Protein AF-A0A8X6LV20-F1 (afdb_monomer_lite)

Foldseek 3Di:
DDPLVPDPVDDFLRSLVVVCVVQDDPLNVQDFPDSTNVRSVVSSCVVPVVVVVLLVVLVCQLVPLDPDPDPDPVSVVVNCCSNVVSVD

pLDDT: mean 84.49, std 6.98, range [45.72, 91.5]

Organism: Trichonephila clavata (NCBI:txid2740835)

Secondary structure (DSSP, 8-state):
--TTTT-TTS-HHHHHHHHHHH--GGGGGPPPSSSSHHHHHHHHHHHH--HHHHHHHHHHHHHTPPP-SS--HHHHHHHHHHHHHH--

InterPro domains:
  IPR005312 Domain of unknown function DUF1759 [PF03564] (3-87)

Structure (mmCIF, N/CA/C/O backbone):
data_AF-A0A8X6LV20-F1
#
_entry.id   AF-A0A8X6LV20-F1
#
loop_
_atom_site.group_PDB
_atom_site.id
_atom_site.type_symbol
_atom_site.label_atom_id
_atom_site.label_alt_id
_atom_site.label_comp_id
_atom_site.label_asym_id
_atom_site.label_entity_id
_atom_site.l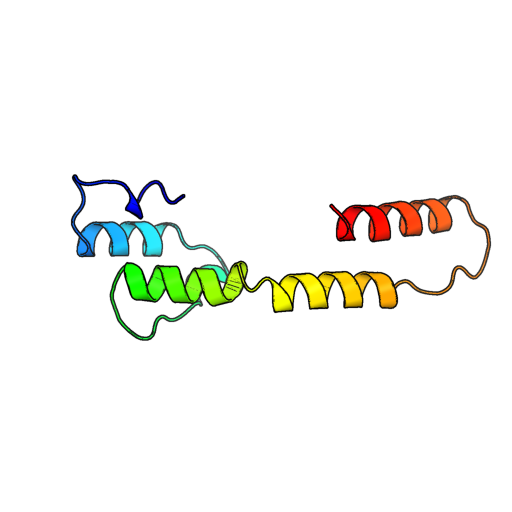abel_seq_id
_atom_site.pdbx_PDB_ins_code
_atom_site.Cartn_x
_atom_site.Cartn_y
_atom_site.Cartn_z
_atom_site.occupancy
_atom_site.B_iso_or_equiv
_atom_site.auth_seq_id
_atom_site.auth_comp_id
_atom_site.auth_asym_id
_atom_site.auth_atom_id
_atom_site.pdbx_PDB_model_num
ATOM 1 N N . MET A 1 1 ? 2.816 10.322 -11.499 1.00 45.72 1 MET A N 1
ATOM 2 C CA . MET A 1 1 ? 3.718 10.833 -12.559 1.00 45.72 1 MET A CA 1
ATOM 3 C C . MET A 1 1 ? 5.149 10.745 -12.039 1.00 45.72 1 MET A C 1
ATOM 5 O O . MET A 1 1 ? 5.451 11.381 -11.040 1.00 45.72 1 MET A O 1
ATOM 9 N N . ASN A 1 2 ? 5.974 9.863 -12.611 1.00 65.31 2 ASN A N 1
ATOM 10 C CA . ASN A 1 2 ? 7.288 9.490 -12.072 1.00 65.31 2 ASN A CA 1
ATOM 11 C C . ASN A 1 2 ? 8.391 10.421 -12.614 1.00 65.31 2 ASN A C 1
ATOM 13 O O . ASN A 1 2 ? 8.590 10.494 -13.826 1.00 65.31 2 ASN A O 1
ATOM 17 N N . VAL A 1 3 ? 9.126 11.097 -11.722 1.00 77.38 3 VAL A N 1
ATOM 18 C CA . VAL A 1 3 ? 10.247 12.000 -12.061 1.00 77.38 3 VAL A CA 1
ATOM 19 C C . VAL A 1 3 ? 11.341 11.277 -12.858 1.00 77.38 3 VAL A C 1
ATOM 21 O O . VAL A 1 3 ? 11.940 11.863 -13.755 1.00 77.38 3 VAL A O 1
ATOM 24 N N . ILE A 1 4 ? 11.565 9.990 -12.576 1.00 80.25 4 ILE A N 1
ATOM 25 C CA . ILE A 1 4 ? 12.568 9.160 -13.256 1.00 80.25 4 ILE A CA 1
ATOM 26 C C . ILE A 1 4 ? 12.079 8.761 -14.658 1.00 80.25 4 ILE A C 1
ATOM 28 O O . ILE A 1 4 ? 12.838 8.823 -15.623 1.00 80.25 4 ILE A O 1
ATOM 32 N N . GLY A 1 5 ? 10.797 8.401 -14.789 1.00 75.81 5 GLY A N 1
ATOM 33 C CA . GLY A 1 5 ? 10.207 7.960 -16.060 1.00 75.81 5 GLY A CA 1
ATOM 34 C C . GLY A 1 5 ? 10.169 9.063 -17.121 1.00 75.81 5 GLY A C 1
ATOM 35 O O . GLY A 1 5 ? 10.508 8.815 -18.278 1.00 75.81 5 GLY A O 1
ATOM 36 N N . ASN A 1 6 ? 9.856 10.292 -16.702 1.00 80.19 6 ASN A N 1
AT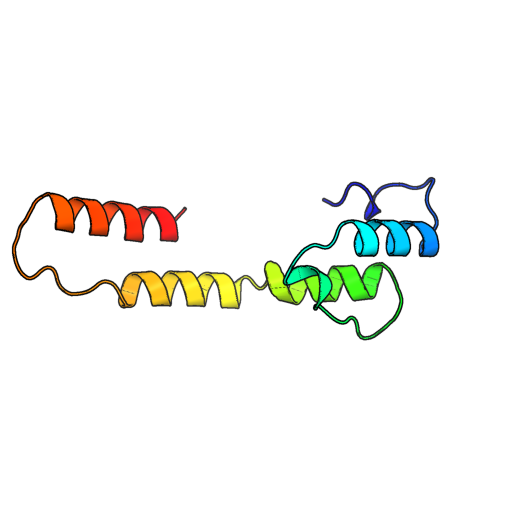OM 37 C CA . ASN A 1 6 ? 9.725 11.457 -17.584 1.00 80.19 6 ASN A CA 1
ATOM 38 C C . ASN A 1 6 ? 11.063 12.107 -17.973 1.00 80.19 6 ASN A C 1
ATOM 40 O O . ASN A 1 6 ? 11.077 13.072 -18.734 1.00 80.19 6 ASN A O 1
ATOM 44 N N . ASN A 1 7 ? 12.186 11.621 -17.442 1.00 84.25 7 ASN A N 1
ATOM 45 C CA . ASN A 1 7 ? 13.493 12.184 -17.745 1.00 84.25 7 ASN A CA 1
ATOM 46 C C . ASN A 1 7 ? 14.002 11.646 -19.093 1.00 84.25 7 ASN A C 1
ATOM 48 O O . ASN A 1 7 ? 14.360 10.472 -19.205 1.00 84.25 7 ASN A O 1
ATOM 52 N N . SER A 1 8 ? 14.025 12.501 -20.118 1.00 83.44 8 SER A N 1
ATOM 53 C CA . SER A 1 8 ? 14.518 12.169 -21.463 1.00 83.44 8 SER A CA 1
ATOM 54 C C . SER A 1 8 ? 16.044 12.086 -21.558 1.00 83.44 8 SER A C 1
ATOM 56 O O . SER A 1 8 ? 16.561 11.583 -22.549 1.00 83.44 8 SER A O 1
ATOM 58 N N . SER A 1 9 ? 16.767 12.576 -20.548 1.00 87.88 9 SER A N 1
ATOM 59 C CA . SER A 1 9 ? 18.233 12.529 -20.488 1.00 87.88 9 SER A CA 1
ATOM 60 C C . SER A 1 9 ? 18.764 11.211 -19.917 1.00 87.88 9 SER A C 1
ATOM 62 O O . SER A 1 9 ? 19.960 10.949 -20.018 1.00 87.88 9 SER A O 1
ATOM 64 N N . LEU A 1 10 ? 17.900 10.394 -19.302 1.00 87.88 10 LEU A N 1
ATOM 65 C CA . LEU A 1 10 ? 18.249 9.076 -18.778 1.00 87.88 10 LEU A CA 1
ATOM 66 C C . LEU A 1 10 ? 17.840 7.983 -19.765 1.00 87.88 10 LEU A C 1
ATOM 68 O O . LEU A 1 10 ? 16.710 7.975 -20.254 1.00 87.88 10 LEU A O 1
ATOM 72 N N . ASN A 1 11 ? 18.733 7.024 -19.996 1.00 87.88 11 ASN A N 1
ATOM 73 C CA . ASN A 1 11 ? 18.383 5.794 -20.704 1.00 87.88 11 ASN A CA 1
ATOM 74 C C . ASN A 1 11 ? 17.671 4.795 -19.771 1.00 87.88 11 ASN A C 1
ATOM 76 O O . ASN A 1 11 ? 17.685 4.944 -18.546 1.00 87.88 11 ASN A O 1
ATOM 80 N N . ASP A 1 12 ? 17.061 3.757 -20.339 1.00 86.50 12 ASP A N 1
ATOM 81 C CA . ASP A 1 12 ? 16.249 2.805 -19.570 1.00 86.50 12 ASP A CA 1
ATOM 82 C C . ASP A 1 12 ? 17.046 2.049 -18.501 1.00 86.50 12 ASP A C 1
ATOM 84 O O . ASP A 1 12 ? 16.539 1.815 -17.404 1.00 86.50 12 ASP A O 1
ATOM 88 N N . THR A 1 13 ? 18.317 1.738 -18.761 1.00 89.44 13 THR A N 1
ATOM 89 C CA . THR A 1 13 ? 19.203 1.090 -17.783 1.00 89.44 13 THR A CA 1
ATOM 90 C C . THR A 1 13 ? 19.486 2.002 -16.588 1.00 89.44 13 THR A C 1
ATOM 92 O O . THR A 1 13 ? 19.443 1.564 -15.440 1.00 89.44 13 THR A O 1
ATOM 95 N N . GLN A 1 14 ? 19.730 3.291 -16.830 1.00 90.56 14 GLN A N 1
ATOM 96 C CA . GLN A 1 14 ? 19.923 4.282 -15.773 1.00 90.56 14 GLN A CA 1
ATOM 97 C C . GLN A 1 14 ? 18.641 4.461 -14.959 1.00 90.56 14 GLN A C 1
ATOM 99 O O . GLN A 1 14 ? 18.694 4.441 -13.730 1.00 90.56 14 GLN A O 1
ATOM 104 N N . LYS A 1 15 ? 17.484 4.573 -15.624 1.00 90.31 15 LYS A N 1
ATOM 105 C CA . LYS A 1 15 ? 16.175 4.656 -14.957 1.00 90.31 15 LYS A CA 1
ATOM 106 C C . LYS A 1 15 ? 15.920 3.442 -14.063 1.00 90.31 15 LYS A C 1
ATOM 108 O O . LYS A 1 15 ? 15.472 3.607 -12.928 1.00 90.31 15 LYS A O 1
ATOM 113 N N . LEU A 1 16 ? 16.262 2.245 -14.542 1.00 90.25 16 LEU A N 1
ATOM 114 C CA . LEU A 1 16 ? 16.159 0.997 -13.788 1.00 90.25 16 LEU A CA 1
ATOM 115 C C . LEU A 1 16 ? 17.073 0.980 -12.552 1.00 90.25 16 LEU A C 1
ATOM 117 O O . LEU A 1 16 ? 16.629 0.627 -11.461 1.00 90.25 16 LEU A O 1
ATOM 121 N N . CYS A 1 17 ? 18.331 1.403 -12.686 1.00 89.94 17 CYS A N 1
ATOM 122 C CA . CYS A 1 17 ? 19.241 1.520 -11.544 1.00 89.94 17 CYS A CA 1
ATOM 123 C C . CYS A 1 17 ? 18.715 2.506 -10.493 1.00 89.94 17 CYS A C 1
ATOM 125 O O . CYS A 1 17 ? 18.716 2.196 -9.300 1.00 89.94 17 CYS A O 1
ATOM 127 N N . TYR A 1 18 ? 18.216 3.667 -10.925 1.00 90.56 18 TYR A N 1
ATOM 128 C CA . TYR A 1 18 ? 17.661 4.661 -10.011 1.00 90.56 18 TYR A CA 1
ATOM 129 C C . TYR A 1 18 ? 16.449 4.133 -9.252 1.00 90.56 18 TYR A C 1
ATOM 131 O O . TYR A 1 18 ? 16.422 4.239 -8.026 1.00 90.56 18 TYR A O 1
ATOM 139 N N . ILE A 1 19 ? 15.471 3.533 -9.940 1.00 88.50 19 ILE A N 1
ATOM 140 C CA . ILE A 1 19 ? 14.281 3.021 -9.256 1.00 88.50 19 ILE A CA 1
ATOM 141 C C . ILE A 1 19 ?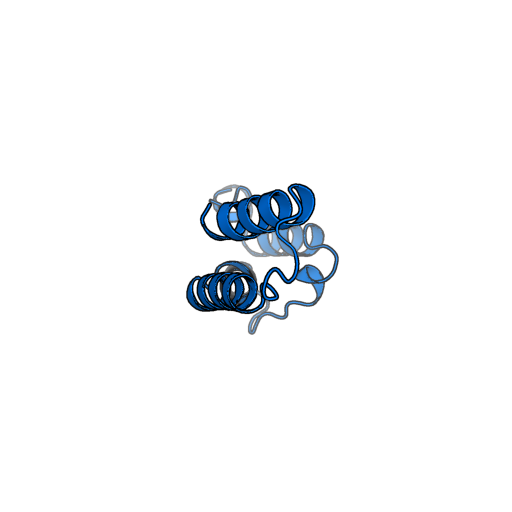 14.651 1.901 -8.279 1.00 88.50 19 ILE A C 1
ATOM 143 O O . ILE A 1 19 ? 14.243 1.981 -7.128 1.00 88.50 19 ILE A O 1
ATOM 147 N N . LYS A 1 20 ? 15.519 0.950 -8.660 1.00 88.62 20 LYS A N 1
ATOM 148 C CA . LYS A 1 20 ? 15.998 -0.110 -7.755 1.00 88.62 20 LYS A CA 1
ATOM 149 C C . LYS A 1 20 ? 16.666 0.454 -6.501 1.00 88.62 20 LYS A C 1
ATOM 151 O O . LYS A 1 20 ? 16.406 -0.032 -5.408 1.00 88.62 20 LYS A O 1
ATOM 156 N N . SER A 1 21 ? 17.480 1.502 -6.645 1.00 89.00 21 SER A N 1
ATOM 157 C CA . SER A 1 21 ? 18.135 2.164 -5.506 1.00 89.00 21 SER A CA 1
ATOM 158 C C . SER A 1 21 ? 17.171 2.945 -4.603 1.00 89.00 21 SER A C 1
ATOM 160 O O . SER A 1 21 ? 17.463 3.165 -3.428 1.00 89.00 21 SER A O 1
ATOM 162 N N . ALA A 1 22 ? 16.028 3.377 -5.142 1.00 87.88 22 ALA A N 1
ATOM 163 C CA . ALA A 1 22 ? 15.015 4.130 -4.410 1.00 87.88 22 ALA A CA 1
ATOM 164 C C . ALA A 1 22 ? 14.033 3.229 -3.640 1.00 87.88 22 ALA A C 1
ATOM 166 O O . ALA A 1 22 ? 13.388 3.709 -2.704 1.00 87.88 22 ALA A O 1
ATOM 167 N N . LEU A 1 23 ? 13.915 1.948 -4.012 1.00 88.50 23 LEU A N 1
ATOM 168 C CA . LEU A 1 23 ? 13.066 0.979 -3.318 1.00 88.50 23 LEU A CA 1
ATOM 169 C C . LEU A 1 23 ? 13.617 0.682 -1.918 1.00 88.50 23 LEU A C 1
ATOM 171 O O . LEU A 1 23 ? 14.810 0.450 -1.732 1.00 88.50 23 LEU A O 1
ATOM 175 N N . LYS A 1 24 ? 12.730 0.685 -0.921 1.00 87.19 24 LYS A N 1
ATOM 176 C CA . LYS A 1 24 ? 13.051 0.424 0.488 1.00 87.19 24 LYS A CA 1
ATOM 177 C C . LYS A 1 24 ? 12.064 -0.583 1.071 1.00 87.19 24 LYS A C 1
ATOM 179 O O . LYS A 1 24 ? 10.899 -0.583 0.676 1.00 87.19 24 LYS A O 1
ATOM 184 N N . ASN A 1 25 ? 12.509 -1.351 2.066 1.00 87.12 25 ASN A N 1
ATOM 185 C CA . ASN A 1 25 ? 11.683 -2.307 2.814 1.00 87.12 25 ASN A CA 1
ATOM 186 C C . ASN A 1 25 ? 10.931 -3.266 1.868 1.00 87.12 25 ASN A C 1
ATOM 188 O O . ASN A 1 25 ? 11.531 -3.818 0.951 1.00 87.12 25 ASN A O 1
ATOM 192 N N . ASP A 1 26 ? 9.620 -3.426 2.047 1.00 79.69 26 ASP A N 1
ATOM 193 C CA . ASP A 1 26 ? 8.785 -4.337 1.255 1.00 79.69 26 ASP A CA 1
ATOM 194 C C . ASP A 1 26 ? 8.819 -4.030 -0.246 1.00 79.69 26 ASP A C 1
ATOM 196 O O . ASP A 1 26 ? 8.733 -4.935 -1.073 1.00 79.69 26 ASP A O 1
ATOM 200 N N . ALA A 1 27 ? 9.036 -2.765 -0.617 1.00 83.00 27 ALA A N 1
ATOM 201 C CA . ALA A 1 27 ? 9.089 -2.373 -2.017 1.00 83.00 27 ALA A CA 1
ATOM 202 C C . ALA A 1 27 ? 10.319 -2.949 -2.740 1.00 83.00 27 ALA A C 1
ATOM 204 O O . ALA A 1 27 ? 10.261 -3.166 -3.946 1.00 83.00 27 ALA A O 1
ATOM 205 N N . SER A 1 28 ? 11.425 -3.226 -2.031 1.00 84.94 28 SER A N 1
ATOM 206 C CA . SER A 1 28 ? 12.622 -3.833 -2.636 1.00 84.94 28 SER A CA 1
ATOM 207 C C . SER A 1 28 ? 12.506 -5.348 -2.821 1.00 84.94 28 SER A C 1
ATOM 209 O O . SER A 1 28 ? 13.373 -5.945 -3.453 1.00 84.94 28 SER A O 1
ATOM 211 N N . LEU A 1 29 ? 11.467 -5.973 -2.260 1.00 85.50 29 LEU A N 1
ATOM 212 C CA . LEU A 1 29 ? 11.181 -7.401 -2.424 1.00 85.50 29 LEU A CA 1
ATOM 213 C C . LEU A 1 29 ? 10.320 -7.682 -3.664 1.00 85.50 29 LEU A C 1
ATOM 215 O O . LEU A 1 29 ? 10.182 -8.838 -4.061 1.00 85.50 29 LEU A O 1
ATOM 219 N N . ILE A 1 30 ? 9.750 -6.641 -4.279 1.00 85.19 30 ILE A N 1
ATOM 220 C CA . ILE A 1 30 ? 8.911 -6.769 -5.470 1.00 85.19 30 ILE A CA 1
ATOM 221 C C . ILE A 1 30 ? 9.783 -7.185 -6.652 1.00 85.19 30 ILE A C 1
ATOM 223 O O . ILE A 1 30 ? 10.707 -6.475 -7.052 1.00 85.19 30 ILE A O 1
ATOM 227 N N . GLN A 1 31 ? 9.472 -8.354 -7.205 1.00 82.00 31 GLN A N 1
ATOM 228 C CA . GLN A 1 31 ? 10.122 -8.888 -8.393 1.00 82.00 31 GLN A CA 1
ATOM 229 C C . GLN A 1 31 ? 9.338 -8.487 -9.641 1.00 82.00 31 GLN A C 1
ATOM 231 O O . GLN A 1 31 ? 8.108 -8.487 -9.642 1.00 82.00 31 GLN A O 1
ATOM 236 N N . SER A 1 32 ? 10.067 -8.144 -10.697 1.00 85.12 32 SER A N 1
ATOM 237 C CA . SER A 1 32 ? 9.517 -7.906 -12.027 1.00 85.12 32 SER A CA 1
ATOM 238 C C . SER A 1 32 ? 9.801 -9.093 -12.938 1.00 85.12 32 SER A C 1
ATOM 240 O O . SER A 1 32 ? 10.833 -9.750 -12.803 1.00 85.12 32 SER A O 1
ATOM 242 N N . ASP A 1 33 ? 8.905 -9.347 -13.891 1.00 80.88 33 ASP A N 1
ATOM 243 C CA . ASP A 1 33 ? 9.052 -10.456 -14.842 1.00 80.88 33 ASP A CA 1
ATOM 244 C C . ASP A 1 33 ? 10.260 -10.270 -15.768 1.00 80.88 33 ASP A C 1
ATOM 246 O O . ASP A 1 33 ? 10.853 -11.239 -16.239 1.00 80.88 33 ASP A O 1
ATOM 250 N N . GLN A 1 34 ? 10.611 -9.013 -16.056 1.00 85.88 34 GLN A N 1
ATOM 251 C CA . GLN A 1 34 ? 11.744 -8.635 -16.895 1.00 85.88 34 GLN A CA 1
ATOM 252 C C . GLN A 1 34 ? 12.633 -7.628 -16.170 1.00 85.88 34 GLN A C 1
ATOM 254 O O . GLN A 1 34 ? 12.148 -6.796 -15.397 1.00 85.88 34 GLN A O 1
ATOM 259 N N . ASP A 1 35 ? 13.931 -7.640 -16.483 1.00 86.75 35 ASP A N 1
ATOM 260 C CA . ASP A 1 35 ?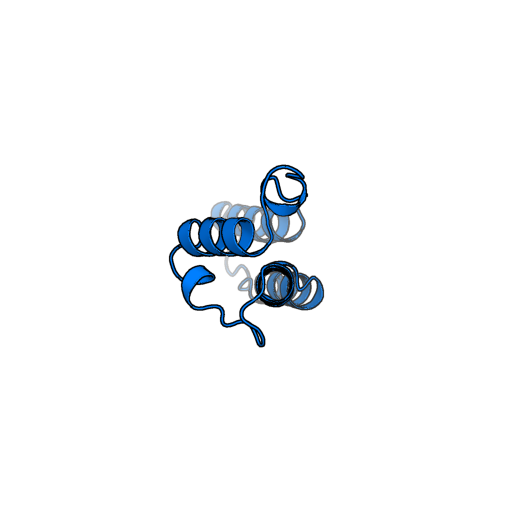 14.891 -6.662 -15.962 1.00 86.75 35 ASP A CA 1
ATOM 261 C C . ASP A 1 35 ? 14.830 -5.343 -16.750 1.00 86.75 35 ASP A C 1
ATOM 263 O O . ASP A 1 35 ? 15.773 -4.932 -17.424 1.00 86.75 35 ASP A O 1
ATOM 267 N N . SER A 1 36 ? 13.665 -4.696 -16.718 1.00 90.62 36 SER A N 1
ATOM 268 C CA . SER A 1 36 ? 13.401 -3.432 -17.405 1.00 90.62 36 SER A CA 1
ATOM 269 C C . SER A 1 36 ? 12.706 -2.444 -16.480 1.00 90.62 36 SER A C 1
ATOM 271 O O . SER A 1 36 ? 11.981 -2.825 -15.558 1.00 90.62 36 SER A O 1
ATOM 273 N N . PHE A 1 37 ? 12.922 -1.152 -16.738 1.00 87.94 37 PHE A N 1
ATOM 274 C CA . PHE A 1 37 ? 12.269 -0.088 -15.979 1.00 87.94 37 PHE A CA 1
ATOM 275 C C . PHE A 1 37 ? 10.743 -0.222 -16.036 1.00 87.94 37 PHE A C 1
ATOM 277 O O . PHE A 1 37 ? 10.098 -0.158 -14.995 1.00 87.94 37 PHE A O 1
ATOM 284 N N . GLU A 1 38 ? 10.191 -0.483 -17.223 1.00 89.38 38 GLU A N 1
ATOM 285 C CA . GLU A 1 38 ? 8.750 -0.610 -17.444 1.00 89.38 38 GLU A CA 1
ATOM 286 C C . GLU A 1 38 ? 8.143 -1.790 -16.673 1.00 89.38 38 GLU A C 1
ATOM 288 O O . GLU A 1 38 ? 7.187 -1.598 -15.921 1.00 89.38 38 GLU A O 1
ATOM 293 N N . SER A 1 39 ? 8.745 -2.983 -16.766 1.00 91.50 39 SER A N 1
ATOM 294 C CA . SER A 1 39 ? 8.260 -4.173 -16.053 1.00 91.50 39 SER A CA 1
ATOM 295 C C . SER A 1 39 ? 8.292 -3.987 -14.534 1.00 91.50 39 SER A C 1
ATOM 297 O O . SER A 1 39 ? 7.330 -4.337 -13.854 1.00 91.50 39 SER A O 1
ATOM 299 N N . LEU A 1 40 ? 9.348 -3.371 -13.992 1.00 90.19 40 LEU A N 1
ATOM 300 C CA . LEU A 1 40 ? 9.428 -3.080 -12.561 1.00 90.19 40 LEU A CA 1
ATOM 301 C C . LEU A 1 40 ? 8.424 -2.013 -12.126 1.00 90.19 40 LEU A C 1
ATOM 303 O O . LEU A 1 40 ? 7.781 -2.169 -11.090 1.00 90.19 40 LEU A O 1
ATOM 307 N N . THR A 1 41 ? 8.237 -0.951 -12.913 1.00 87.56 41 THR A N 1
ATOM 308 C CA . THR A 1 41 ? 7.203 0.045 -12.609 1.00 87.56 41 THR A CA 1
ATOM 309 C C . THR A 1 41 ? 5.800 -0.543 -12.660 1.00 87.56 41 THR A C 1
ATOM 311 O O . THR A 1 41 ? 4.981 -0.189 -11.818 1.00 87.56 41 THR A O 1
ATOM 314 N N . GLU A 1 42 ? 5.527 -1.462 -13.585 1.00 88.31 42 GLU A N 1
ATOM 315 C CA . GLU A 1 42 ? 4.229 -2.124 -13.687 1.00 88.31 42 GLU A CA 1
ATOM 316 C C . GLU A 1 42 ? 4.006 -3.107 -12.533 1.00 88.31 42 GLU A C 1
ATOM 318 O O . GLU A 1 42 ? 2.928 -3.118 -11.948 1.00 88.31 42 GLU A O 1
ATOM 323 N N . ALA A 1 43 ? 5.029 -3.864 -12.121 1.00 88.50 43 ALA A N 1
ATOM 324 C CA . ALA A 1 43 ? 4.960 -4.714 -10.931 1.00 88.50 43 ALA A CA 1
ATOM 325 C C . ALA A 1 43 ? 4.680 -3.888 -9.662 1.00 88.50 43 ALA A C 1
ATOM 327 O O . ALA A 1 43 ? 3.798 -4.230 -8.874 1.00 88.50 43 ALA A O 1
ATOM 328 N N . LEU A 1 44 ? 5.365 -2.751 -9.501 1.00 86.81 44 LEU A N 1
ATOM 329 C CA . LEU A 1 44 ? 5.123 -1.811 -8.403 1.00 86.81 44 LEU A CA 1
ATOM 330 C C . LEU A 1 44 ? 3.706 -1.234 -8.451 1.00 86.81 44 LEU A C 1
ATOM 332 O O . LEU A 1 44 ? 3.040 -1.149 -7.421 1.00 86.81 44 LEU A O 1
ATOM 336 N N . ARG A 1 45 ? 3.226 -0.869 -9.642 1.00 85.25 45 ARG A N 1
ATOM 337 C CA . ARG A 1 45 ? 1.871 -0.354 -9.853 1.00 85.25 45 ARG A CA 1
ATOM 338 C C . ARG A 1 45 ? 0.818 -1.410 -9.535 1.00 85.25 45 ARG A C 1
ATOM 340 O O . ARG A 1 45 ? -0.157 -1.118 -8.858 1.00 85.25 45 ARG A O 1
ATOM 347 N N . ASN A 1 46 ? 1.029 -2.650 -9.949 1.00 84.12 46 ASN A N 1
ATOM 348 C CA . ASN A 1 46 ? 0.125 -3.751 -9.640 1.00 84.12 46 ASN A CA 1
ATOM 349 C C . ASN A 1 46 ? 0.129 -4.104 -8.150 1.00 84.12 46 ASN A C 1
ATOM 351 O O . ASN A 1 46 ? -0.903 -4.506 -7.624 1.00 84.12 46 ASN A O 1
ATOM 355 N N . HIS A 1 47 ? 1.251 -3.923 -7.456 1.00 81.81 47 HIS A N 1
ATOM 356 C CA . HIS A 1 47 ? 1.330 -4.168 -6.021 1.00 81.81 47 HIS A CA 1
ATOM 357 C C . HIS A 1 47 ? 0.699 -3.036 -5.190 1.00 81.81 47 HIS A C 1
ATOM 359 O O . HIS A 1 47 ? -0.039 -3.306 -4.246 1.00 81.81 47 HIS A O 1
ATOM 365 N N . TYR A 1 48 ? 0.958 -1.770 -5.535 1.00 78.94 48 TYR A N 1
ATOM 366 C CA . TYR A 1 48 ? 0.565 -0.614 -4.714 1.00 78.94 48 TYR A CA 1
ATOM 367 C C . TYR A 1 48 ? -0.621 0.195 -5.249 1.00 78.94 48 TYR A C 1
ATOM 369 O O . TYR A 1 48 ? -1.308 0.852 -4.474 1.00 78.94 48 TYR A O 1
ATOM 377 N N . GLU A 1 49 ? -0.896 0.159 -6.551 1.00 79.12 49 GLU A N 1
ATOM 378 C CA . GLU A 1 49 ? -2.025 0.857 -7.182 1.00 79.12 49 GLU A CA 1
ATOM 379 C C . GLU A 1 49 ? -3.149 -0.100 -7.608 1.00 79.12 49 GLU A C 1
ATOM 381 O O . GLU A 1 49 ? -4.009 0.265 -8.419 1.00 79.12 49 GLU A O 1
ATOM 386 N N . ASN A 1 50 ? -3.196 -1.322 -7.063 1.00 81.19 50 ASN A N 1
ATOM 387 C CA . ASN A 1 50 ? -4.351 -2.194 -7.244 1.00 81.19 50 ASN A CA 1
ATOM 388 C C . ASN A 1 50 ? -5.566 -1.592 -6.529 1.00 81.19 50 ASN A C 1
ATOM 390 O O . ASN A 1 50 ? -5.849 -1.874 -5.367 1.00 81.19 50 ASN A O 1
ATOM 394 N N . LYS A 1 51 ? -6.307 -0.757 -7.262 1.00 79.12 51 LYS A N 1
ATOM 395 C CA . LYS A 1 51 ? -7.506 -0.063 -6.779 1.00 79.12 51 LYS A CA 1
ATOM 396 C C . LYS A 1 51 ? -8.538 -1.028 -6.201 1.00 79.12 51 LYS A C 1
ATOM 398 O O . LYS A 1 51 ? -9.248 -0.650 -5.282 1.00 79.12 51 LYS A O 1
ATOM 403 N N . ARG A 1 52 ? -8.621 -2.258 -6.725 1.00 78.75 52 ARG A N 1
ATOM 404 C CA . ARG A 1 52 ? -9.524 -3.292 -6.208 1.00 78.75 52 ARG A CA 1
ATOM 405 C C . ARG A 1 52 ? -9.082 -3.731 -4.814 1.00 78.75 52 ARG A C 1
ATOM 407 O O . ARG A 1 52 ? -9.882 -3.663 -3.897 1.00 78.75 52 ARG A O 1
ATOM 414 N N . ALA A 1 53 ? -7.803 -4.068 -4.654 1.00 80.12 53 ALA A N 1
ATOM 415 C CA . ALA A 1 53 ? -7.240 -4.453 -3.362 1.00 80.12 53 ALA A CA 1
ATOM 416 C C . ALA A 1 53 ? -7.324 -3.319 -2.329 1.00 80.12 53 ALA A C 1
ATOM 418 O O . ALA A 1 53 ? -7.675 -3.572 -1.185 1.00 80.12 53 ALA A O 1
ATOM 419 N N . LEU A 1 54 ? -7.072 -2.068 -2.730 1.00 82.50 54 LEU A N 1
ATOM 420 C CA . LEU A 1 54 ? -7.236 -0.903 -1.852 1.00 82.50 54 LEU A CA 1
ATOM 421 C C . LEU A 1 54 ? -8.687 -0.751 -1.382 1.00 82.50 54 LEU A C 1
ATOM 423 O O . LEU A 1 54 ? -8.935 -0.591 -0.192 1.00 82.50 54 LEU A O 1
ATOM 427 N N . VAL A 1 55 ? -9.651 -0.856 -2.300 1.00 84.69 55 VAL A N 1
ATOM 428 C CA . VAL A 1 55 ? -11.080 -0.834 -1.955 1.00 84.69 55 VAL A CA 1
ATOM 429 C C . VAL A 1 55 ? -11.439 -1.989 -1.018 1.00 84.69 55 VAL A C 1
ATOM 431 O O . VAL A 1 55 ? -12.127 -1.766 -0.025 1.00 84.69 55 VAL A O 1
ATOM 434 N N . ASP A 1 56 ? -10.951 -3.200 -1.291 1.00 86.19 56 ASP A N 1
ATOM 435 C CA . ASP A 1 56 ? -11.216 -4.378 -0.462 1.00 86.19 56 ASP A CA 1
ATOM 436 C C . ASP A 1 56 ? -10.620 -4.225 0.953 1.00 86.19 56 ASP A C 1
ATOM 438 O O . ASP A 1 56 ? -11.279 -4.586 1.929 1.00 86.19 56 ASP A O 1
ATOM 442 N N . ILE A 1 57 ? -9.428 -3.626 1.087 1.00 87.50 57 ILE A N 1
ATOM 443 C CA . ILE A 1 57 ? -8.813 -3.277 2.381 1.00 87.50 57 ILE A CA 1
ATOM 444 C C . ILE A 1 57 ? -9.700 -2.289 3.140 1.00 87.50 57 ILE A C 1
ATOM 446 O O . ILE A 1 57 ? -10.075 -2.570 4.276 1.00 87.50 57 ILE A O 1
ATOM 450 N N . HIS A 1 58 ? -10.104 -1.183 2.507 1.00 89.94 58 HIS A N 1
ATOM 451 C CA . HIS A 1 58 ? -10.958 -0.179 3.147 1.00 89.94 58 HIS A CA 1
ATOM 452 C C . HIS A 1 58 ? -12.295 -0.765 3.620 1.00 89.94 58 HIS A C 1
ATOM 454 O O . HIS A 1 58 ? -12.736 -0.512 4.743 1.00 89.94 58 HIS A O 1
ATOM 460 N N . ILE A 1 59 ? -12.936 -1.589 2.784 1.00 89.50 59 ILE A N 1
ATOM 461 C CA . ILE A 1 59 ? -14.178 -2.284 3.141 1.00 89.50 59 ILE A CA 1
ATOM 462 C C . ILE A 1 59 ? -13.939 -3.230 4.320 1.00 89.50 59 ILE A C 1
ATOM 464 O O . ILE A 1 59 ? -14.720 -3.228 5.272 1.00 89.50 59 ILE A O 1
ATOM 468 N N . SER A 1 60 ? -12.866 -4.022 4.281 1.00 89.44 60 SER A N 1
ATOM 469 C CA . SER A 1 60 ? -12.532 -4.961 5.352 1.00 89.44 60 SER A CA 1
ATOM 470 C C . SER A 1 60 ? -12.284 -4.244 6.678 1.00 89.44 60 SER A C 1
ATOM 472 O O . SER A 1 60 ? -12.810 -4.673 7.703 1.00 89.44 60 SER A O 1
ATOM 474 N N . GLU A 1 61 ? -11.529 -3.144 6.679 1.00 89.94 61 GLU A N 1
ATOM 475 C CA . GLU A 1 61 ? -11.259 -2.363 7.888 1.00 89.94 61 GLU A CA 1
ATOM 476 C C . GLU A 1 61 ? -12.547 -1.790 8.487 1.00 89.94 61 GLU A C 1
ATOM 478 O O . GLU A 1 61 ? -12.792 -1.974 9.680 1.00 89.94 61 GLU A O 1
ATOM 483 N N . ILE A 1 62 ? -13.420 -1.196 7.664 1.00 90.81 62 ILE A N 1
ATOM 484 C CA . ILE A 1 62 ? -14.718 -0.665 8.111 1.00 90.81 62 ILE A CA 1
ATOM 485 C C . ILE A 1 62 ? -15.602 -1.777 8.692 1.00 90.81 62 ILE A C 1
ATOM 487 O O . ILE A 1 62 ? -16.192 -1.603 9.759 1.00 90.81 62 ILE A O 1
ATOM 491 N N . LEU A 1 63 ? -15.695 -2.928 8.019 1.00 89.00 63 LEU A N 1
ATOM 492 C CA . LEU A 1 63 ? -16.519 -4.054 8.474 1.00 89.00 63 LEU A CA 1
ATOM 493 C C . LEU A 1 63 ? -15.943 -4.755 9.712 1.00 89.00 63 LEU A C 1
ATOM 495 O O . LEU A 1 63 ? -16.692 -5.379 10.463 1.00 89.00 63 LEU A O 1
ATOM 499 N N . SER A 1 64 ? -14.632 -4.650 9.937 1.00 88.94 64 SER A N 1
ATOM 500 C CA . SER A 1 64 ? -13.955 -5.210 11.110 1.00 88.94 64 SER A CA 1
ATOM 501 C C . SER A 1 64 ? -14.120 -4.371 12.380 1.00 88.94 64 SER A C 1
ATOM 503 O O . SER A 1 64 ? -13.758 -4.837 13.466 1.00 88.94 64 SER A O 1
ATOM 505 N N . VAL A 1 65 ? -14.674 -3.154 12.278 1.00 85.69 65 VAL A N 1
ATOM 506 C CA . VAL A 1 65 ? -14.897 -2.300 13.446 1.00 85.69 65 VAL A CA 1
ATOM 507 C C . VAL A 1 65 ? -15.825 -3.015 14.423 1.00 85.69 65 VAL A C 1
ATOM 509 O O . VAL A 1 65 ? -16.978 -3.337 14.131 1.00 85.69 65 VAL A O 1
ATOM 512 N N . THR A 1 66 ? -15.296 -3.286 15.613 1.00 76.62 66 THR A N 1
ATOM 513 C CA . THR A 1 66 ? -16.001 -4.041 16.644 1.00 76.62 66 THR A CA 1
ATOM 514 C C . THR A 1 66 ? -17.216 -3.260 17.135 1.00 76.62 66 THR A C 1
ATOM 516 O O . THR A 1 66 ? -17.171 -2.040 17.300 1.00 76.62 66 THR A O 1
ATOM 519 N N . LYS A 1 67 ? -18.311 -3.978 17.413 1.00 75.56 67 LYS A N 1
ATOM 520 C CA . LYS A 1 67 ? -19.535 -3.390 17.968 1.00 75.56 67 LYS A CA 1
ATOM 521 C C . LYS A 1 67 ? -19.203 -2.597 19.236 1.00 75.56 67 LYS A C 1
ATOM 523 O O . LYS A 1 67 ? -18.658 -3.156 20.188 1.00 75.56 67 LYS A O 1
ATOM 528 N N . ILE A 1 68 ? -19.578 -1.319 19.254 1.00 76.94 68 ILE A N 1
ATOM 529 C CA . ILE A 1 68 ? -19.469 -0.458 20.435 1.00 76.94 68 ILE A CA 1
ATOM 530 C C . ILE A 1 68 ? -20.351 -1.068 21.532 1.00 76.94 68 ILE A C 1
ATOM 532 O O . ILE A 1 68 ? -21.561 -1.203 21.361 1.00 76.94 68 ILE A O 1
ATOM 536 N N . GLN A 1 69 ? -19.727 -1.537 22.616 1.00 68.50 69 GLN A N 1
ATOM 537 C CA . GLN A 1 69 ? -20.431 -2.228 23.705 1.00 68.50 69 GLN A CA 1
ATOM 538 C C . GLN A 1 69 ? -20.952 -1.267 24.774 1.00 68.50 69 GLN A C 1
ATOM 540 O O . GLN A 1 69 ? -21.948 -1.570 25.420 1.00 68.50 69 GLN A O 1
ATOM 545 N N . ASN A 1 70 ? -20.294 -0.121 24.943 1.00 66.81 70 ASN A N 1
ATOM 546 C CA . ASN A 1 70 ? -20.703 0.951 25.840 1.00 66.81 70 ASN A CA 1
ATOM 547 C C . ASN A 1 70 ? -20.613 2.257 25.055 1.00 66.81 70 ASN A C 1
ATOM 549 O O . ASN A 1 70 ? -19.618 2.461 24.367 1.00 66.81 70 ASN A O 1
ATOM 553 N N . ASP A 1 71 ? -21.596 3.148 25.174 1.00 70.25 71 ASP A N 1
ATOM 554 C CA . ASP A 1 71 ? -21.602 4.463 24.509 1.00 70.25 71 ASP A CA 1
ATOM 555 C C . ASP A 1 71 ? -20.568 5.425 25.135 1.00 70.25 71 ASP A C 1
ATOM 557 O O . ASP A 1 71 ? -20.874 6.518 25.608 1.00 70.25 71 ASP A O 1
ATOM 561 N N . ASN A 1 72 ? -19.306 4.997 25.183 1.00 81.19 72 ASN A N 1
ATOM 562 C CA . ASN A 1 72 ? -18.176 5.782 25.633 1.00 81.19 72 ASN A CA 1
ATOM 563 C C . ASN A 1 72 ? -17.750 6.730 24.494 1.00 81.19 72 ASN A C 1
ATOM 565 O O . ASN A 1 72 ? -17.444 6.256 23.392 1.00 81.19 72 ASN A O 1
ATOM 569 N N . PRO A 1 73 ? -17.630 8.044 24.758 1.00 84.69 73 PRO A N 1
ATOM 570 C CA . PRO A 1 73 ? -17.127 9.028 23.801 1.00 84.69 73 PRO A CA 1
ATOM 571 C C . PRO A 1 73 ? -15.836 8.624 23.070 1.00 84.69 73 PRO A C 1
ATOM 573 O O . PRO A 1 73 ? -15.683 8.926 21.888 1.00 84.69 73 PRO A O 1
ATOM 576 N N . ALA A 1 74 ? -14.919 7.907 23.729 1.00 85.94 74 ALA A N 1
ATOM 577 C CA . ALA A 1 74 ? -13.674 7.451 23.110 1.00 85.94 74 ALA A CA 1
ATOM 578 C C . ALA A 1 74 ? -13.900 6.406 22.001 1.00 85.94 74 ALA A C 1
ATOM 580 O O . ALA A 1 74 ? -13.232 6.446 20.970 1.00 85.94 74 ALA A O 1
ATOM 581 N N . GLN A 1 75 ? -14.860 5.494 22.183 1.00 84.31 75 GLN A N 1
ATOM 582 C CA . GLN A 1 75 ? -15.184 4.467 21.186 1.00 84.31 75 GLN A CA 1
ATOM 583 C C . GLN A 1 75 ? -15.933 5.064 19.992 1.00 84.31 75 GLN A C 1
ATOM 585 O O . GLN A 1 75 ? -15.668 4.689 18.853 1.00 84.31 75 GLN A O 1
ATOM 590 N N . LEU A 1 76 ? -16.803 6.049 20.240 1.00 86.69 76 LEU A N 1
ATOM 591 C CA . LEU A 1 76 ? -17.441 6.829 19.178 1.00 86.69 76 LEU A CA 1
ATOM 592 C C . LEU A 1 76 ? -16.408 7.611 18.365 1.00 86.69 76 LEU A C 1
ATOM 594 O O . LEU A 1 76 ? -16.478 7.631 17.138 1.00 86.69 76 LEU A O 1
ATOM 598 N N . ARG A 1 77 ? -15.420 8.220 19.033 1.00 89.06 77 ARG A N 1
ATOM 599 C CA . ARG A 1 77 ? -14.339 8.927 18.344 1.00 89.06 77 ARG A CA 1
ATOM 600 C C . ARG A 1 77 ? -13.500 7.981 17.491 1.00 89.06 77 ARG A C 1
ATOM 602 O O . ARG A 1 77 ? -13.266 8.287 16.328 1.00 89.06 77 ARG A O 1
ATOM 609 N N . PHE A 1 78 ? -13.120 6.831 18.045 1.00 88.25 78 PHE A N 1
ATOM 610 C CA . PHE A 1 78 ? -12.399 5.793 17.313 1.00 88.25 78 PHE A CA 1
ATOM 611 C C . PHE A 1 78 ? -13.170 5.336 16.068 1.00 88.25 78 PHE A C 1
ATOM 613 O O . PHE A 1 78 ? -12.603 5.328 14.984 1.00 88.25 78 PHE A O 1
ATOM 620 N N . LEU A 1 79 ? -14.475 5.059 16.186 1.00 87.50 79 LEU A N 1
ATOM 621 C CA . LEU A 1 79 ? -15.320 4.699 15.042 1.00 87.50 79 LEU A CA 1
ATOM 622 C C . LEU A 1 79 ? -15.301 5.781 13.951 1.00 87.50 79 LEU A C 1
ATOM 624 O O . LEU A 1 79 ? -15.118 5.464 12.777 1.00 87.50 79 LEU A O 1
ATOM 628 N N . ILE A 1 80 ? -15.484 7.050 14.330 1.00 89.12 80 ILE A N 1
ATOM 629 C CA . ILE A 1 80 ? -15.479 8.176 13.384 1.00 89.12 80 ILE A CA 1
ATOM 630 C C . ILE A 1 80 ? -14.122 8.290 12.687 1.00 89.12 80 ILE A C 1
ATOM 632 O O . ILE A 1 80 ? -14.080 8.470 11.471 1.00 89.12 80 ILE A O 1
ATOM 636 N N . ASP A 1 81 ? -13.026 8.172 13.434 1.00 90.50 81 ASP A N 1
ATOM 637 C CA . ASP A 1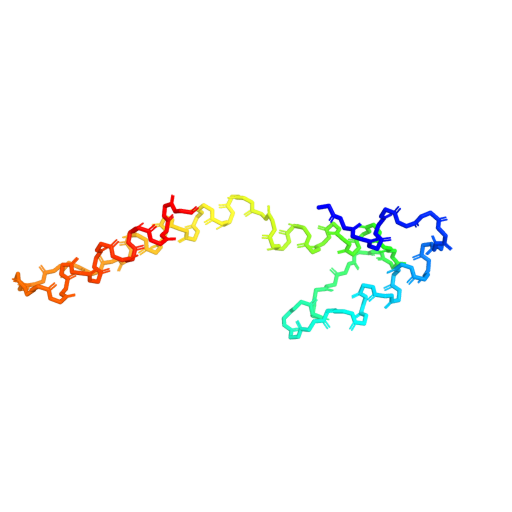 81 ? -11.676 8.275 12.885 1.00 90.50 81 ASP A CA 1
ATOM 638 C C . ASP A 1 81 ? -11.358 7.090 11.955 1.00 90.50 81 ASP A C 1
ATOM 640 O O . ASP A 1 81 ? -10.855 7.303 10.853 1.00 90.50 81 ASP A O 1
ATOM 644 N N . THR A 1 82 ? -11.718 5.858 12.332 1.00 88.75 82 THR A N 1
ATOM 645 C CA . THR A 1 82 ? -11.503 4.658 11.507 1.00 88.75 82 THR A CA 1
ATOM 646 C C . THR A 1 82 ? -12.311 4.702 10.214 1.00 88.75 82 THR A C 1
ATOM 648 O O . THR A 1 82 ? -11.757 4.461 9.142 1.00 88.75 82 THR A O 1
ATOM 651 N N . VAL A 1 83 ? -13.602 5.042 10.282 1.00 89.88 83 VAL A N 1
ATOM 652 C CA . VAL A 1 83 ? -14.452 5.149 9.085 1.00 89.88 83 VAL A CA 1
ATOM 653 C C . VAL A 1 83 ? -14.014 6.332 8.221 1.00 89.88 83 VAL A C 1
ATOM 655 O O . VAL A 1 83 ? -13.882 6.192 7.009 1.00 89.88 83 VAL A O 1
ATOM 658 N N . GLY A 1 84 ? -13.727 7.487 8.826 1.00 91.00 84 GLY A N 1
ATOM 659 C CA . GLY A 1 84 ? -13.287 8.684 8.110 1.00 91.00 84 GLY A CA 1
ATOM 660 C C . GLY A 1 84 ? -11.937 8.510 7.412 1.00 91.00 84 GLY A C 1
ATOM 661 O O . GLY A 1 84 ? -11.774 8.975 6.287 1.00 91.00 84 GLY A O 1
ATOM 662 N N . SER A 1 85 ? -10.987 7.808 8.037 1.00 90.31 85 SER A N 1
ATOM 663 C CA . SER A 1 85 ? -9.687 7.496 7.431 1.00 90.31 85 SER A CA 1
ATOM 664 C C . SER A 1 85 ? -9.797 6.522 6.258 1.00 90.31 85 SER A C 1
ATOM 666 O O . SER A 1 85 ? -8.952 6.561 5.372 1.00 90.31 85 SER A O 1
ATOM 668 N N . ASN A 1 86 ? -10.812 5.657 6.249 1.00 88.62 86 ASN A N 1
ATOM 669 C CA . ASN A 1 86 ? -11.022 4.658 5.201 1.00 88.62 86 ASN A CA 1
ATOM 670 C C . ASN A 1 86 ? -11.883 5.152 4.024 1.00 88.62 86 ASN A C 1
ATOM 672 O O . ASN A 1 86 ? -12.014 4.455 3.022 1.00 88.62 86 ASN A O 1
ATOM 676 N N . LEU A 1 87 ?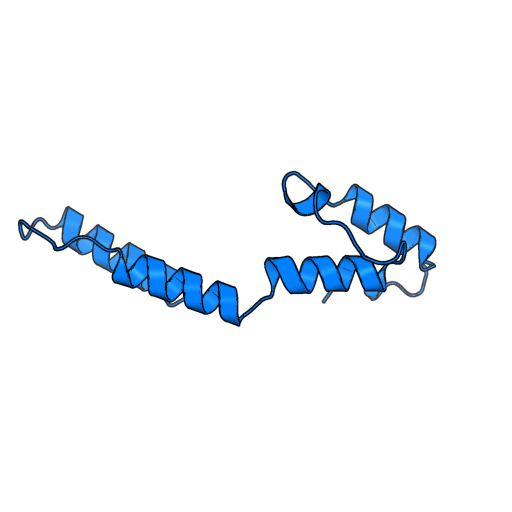 -12.481 6.341 4.132 1.00 86.38 87 LEU A N 1
ATOM 677 C CA . LEU A 1 87 ? -13.293 6.962 3.076 1.00 86.38 87 LEU A CA 1
ATOM 678 C C . LEU A 1 87 ? -12.588 8.127 2.361 1.00 86.38 87 LEU A C 1
ATOM 680 O O . LEU A 1 87 ? -13.182 8.735 1.468 1.00 86.38 87 LEU A O 1
ATOM 684 N N . ARG A 1 88 ? -11.370 8.478 2.782 1.00 76.00 88 ARG A N 1
ATOM 685 C CA . ARG A 1 88 ? -10.621 9.654 2.330 1.00 76.00 88 ARG A CA 1
ATOM 686 C C . ARG A 1 88 ? -9.479 9.272 1.399 1.00 76.00 88 ARG A C 1
ATOM 688 O O . ARG A 1 88 ? -9.271 10.038 0.432 1.00 76.00 88 ARG A O 1
#

Radius of gyration: 19.56 Å; chains: 1; bounding box: 42×23×47 Å

Sequence (88 aa):
MNVIGNNSSLNDTQKLCYIKSALKNDASLIQSDQDSFESLTEALRNHYENKRALVDIHISEILSVTKIQNDNPAQLRFLIDTVGSNLR